Protein AF-A0A150GHM1-F1 (afdb_monomer_lite)

Structure (mmCIF, N/CA/C/O backbone):
data_AF-A0A150GHM1-F1
#
_entry.id   AF-A0A150GHM1-F1
#
loop_
_atom_site.group_PDB
_atom_site.id
_atom_site.type_symbol
_atom_site.label_atom_id
_atom_site.label_alt_id
_atom_site.label_comp_id
_atom_site.label_asym_id
_atom_site.label_entity_id
_atom_site.label_seq_id
_atom_site.pdbx_PDB_ins_code
_atom_site.Cartn_x
_atom_site.Cartn_y
_atom_site.Cartn_z
_atom_site.occupancy
_atom_site.B_iso_or_equiv
_atom_site.auth_seq_id
_atom_site.auth_comp_id
_atom_site.auth_asym_id
_atom_site.auth_atom_id
_atom_site.pdbx_PDB_model_num
ATOM 1 N N . MET A 1 1 ? 24.247 -9.295 0.939 1.00 45.34 1 MET A N 1
ATOM 2 C CA . MET A 1 1 ? 24.475 -9.006 -0.498 1.00 45.34 1 MET A CA 1
ATOM 3 C C . MET A 1 1 ? 24.097 -10.291 -1.215 1.00 45.34 1 MET A C 1
ATOM 5 O O . MET A 1 1 ? 24.973 -11.090 -1.489 1.00 45.34 1 MET A O 1
ATOM 9 N N . ASP A 1 2 ? 22.794 -10.546 -1.398 1.00 48.28 2 ASP A N 1
ATOM 10 C CA . ASP A 1 2 ? 22.274 -11.932 -1.464 1.00 48.28 2 ASP A CA 1
ATOM 11 C C . ASP A 1 2 ? 21.387 -12.224 -2.688 1.00 48.28 2 ASP A C 1
ATOM 13 O O . ASP A 1 2 ? 20.487 -13.050 -2.610 1.00 48.28 2 ASP A O 1
ATOM 17 N N . TYR A 1 3 ? 21.621 -11.556 -3.826 1.00 47.81 3 TYR A N 1
ATOM 18 C CA . TYR A 1 3 ? 20.834 -11.778 -5.059 1.00 47.81 3 TYR A CA 1
ATOM 19 C C . TYR A 1 3 ? 21.655 -12.189 -6.281 1.00 47.81 3 TYR A C 1
ATOM 21 O O . TYR A 1 3 ? 21.102 -12.316 -7.368 1.00 47.81 3 TYR A O 1
ATOM 29 N N . THR A 1 4 ? 22.962 -12.408 -6.124 1.00 52.81 4 THR A N 1
ATOM 30 C CA . THR A 1 4 ? 23.847 -12.702 -7.265 1.00 52.81 4 THR A CA 1
ATOM 31 C C . THR A 1 4 ? 24.270 -14.172 -7.340 1.00 52.81 4 THR A C 1
ATOM 33 O O . THR A 1 4 ? 24.710 -14.606 -8.397 1.00 52.81 4 THR A O 1
ATOM 36 N N . LEU A 1 5 ? 24.136 -14.951 -6.257 1.00 52.28 5 LEU A N 1
ATOM 37 C CA . LEU A 1 5 ? 24.603 -16.348 -6.212 1.00 52.28 5 LEU A CA 1
ATOM 38 C C . LEU A 1 5 ? 23.500 -17.405 -6.061 1.00 52.28 5 LEU A C 1
ATOM 40 O O . LEU A 1 5 ? 23.739 -18.555 -6.412 1.00 52.28 5 LEU A O 1
ATOM 44 N N . ILE A 1 6 ? 22.315 -17.051 -5.554 1.00 55.56 6 ILE A N 1
ATOM 45 C CA . ILE A 1 6 ? 21.226 -18.006 -5.304 1.00 55.56 6 ILE A CA 1
ATOM 46 C C . ILE A 1 6 ? 19.949 -17.466 -5.945 1.00 55.56 6 ILE A C 1
ATOM 48 O O . ILE A 1 6 ? 19.515 -16.351 -5.650 1.00 55.56 6 ILE A O 1
ATOM 52 N N . HIS A 1 7 ? 19.356 -18.258 -6.837 1.00 54.56 7 HIS A N 1
ATOM 53 C CA . HIS A 1 7 ? 18.045 -17.975 -7.404 1.00 54.56 7 HIS A CA 1
ATOM 54 C C . HIS A 1 7 ? 16.973 -18.359 -6.384 1.00 54.56 7 HIS A C 1
ATOM 56 O O . HIS A 1 7 ? 16.735 -19.539 -6.145 1.00 54.56 7 HIS A O 1
ATOM 62 N N . TYR A 1 8 ? 16.330 -17.361 -5.786 1.00 65.19 8 TYR A N 1
ATOM 63 C CA . TYR A 1 8 ? 15.143 -17.567 -4.963 1.00 65.19 8 TYR A CA 1
ATOM 64 C C . TYR A 1 8 ? 13.886 -17.438 -5.820 1.00 65.19 8 TYR A C 1
ATOM 66 O O . TYR A 1 8 ? 13.812 -16.556 -6.682 1.00 65.19 8 TYR A O 1
ATOM 74 N N . ASP A 1 9 ? 12.881 -18.275 -5.557 1.00 78.25 9 ASP A N 1
ATOM 75 C CA . ASP A 1 9 ? 11.530 -18.039 -6.065 1.00 78.25 9 ASP A CA 1
ATOM 76 C C . ASP A 1 9 ? 10.931 -16.835 -5.328 1.00 78.25 9 ASP A C 1
ATOM 78 O O . ASP A 1 9 ? 10.291 -16.943 -4.281 1.00 78.25 9 ASP A O 1
ATOM 82 N N . VAL A 1 10 ? 11.202 -15.655 -5.878 1.00 78.62 10 VAL A N 1
ATOM 83 C CA . VAL A 1 10 ? 10.756 -14.369 -5.350 1.00 78.62 10 VAL A CA 1
ATOM 84 C C . VAL A 1 10 ? 9.242 -14.342 -5.144 1.00 78.62 10 VAL A C 1
ATOM 86 O O . VAL A 1 10 ? 8.791 -13.784 -4.150 1.00 78.62 10 VAL A O 1
ATOM 89 N N . ASN A 1 11 ? 8.458 -14.950 -6.036 1.00 82.62 11 ASN A N 1
ATOM 90 C CA . ASN A 1 11 ? 7.000 -14.913 -5.936 1.00 82.62 11 ASN A CA 1
ATOM 91 C C . ASN A 1 11 ? 6.503 -15.769 -4.774 1.00 82.62 11 ASN A C 1
ATOM 93 O O . ASN A 1 11 ? 5.616 -15.336 -4.039 1.00 82.62 11 ASN A O 1
ATOM 97 N N . ALA A 1 12 ? 7.105 -16.940 -4.554 1.00 84.62 12 ALA A N 1
ATOM 98 C CA . ALA A 1 12 ? 6.806 -17.751 -3.378 1.00 84.62 12 ALA A CA 1
ATOM 99 C C . ALA A 1 12 ? 7.124 -16.995 -2.074 1.00 84.62 12 ALA A C 1
ATOM 101 O O . ALA A 1 12 ? 6.382 -17.088 -1.096 1.00 84.62 12 ALA A O 1
ATOM 102 N N . TRP A 1 13 ? 8.202 -16.210 -2.065 1.00 83.12 13 TRP A N 1
ATOM 103 C CA . TRP A 1 13 ? 8.638 -15.446 -0.894 1.00 83.12 13 TRP A CA 1
ATOM 104 C C . TRP A 1 13 ? 7.748 -14.239 -0.611 1.00 83.12 13 TRP A C 1
ATOM 106 O O . TRP A 1 13 ? 7.399 -13.982 0.540 1.00 83.12 13 TRP A O 1
ATOM 116 N N . GLU A 1 14 ? 7.366 -13.516 -1.659 1.00 88.69 14 GLU A N 1
ATOM 117 C CA . GLU A 1 14 ? 6.391 -12.431 -1.587 1.00 88.69 14 GLU A CA 1
ATOM 118 C C . GLU A 1 14 ? 5.037 -12.983 -1.099 1.00 88.69 14 GLU A C 1
ATOM 120 O O . GLU A 1 14 ? 4.486 -12.504 -0.111 1.00 88.69 14 GLU A O 1
ATOM 125 N N . GLY A 1 15 ? 4.568 -14.102 -1.661 1.00 91.44 15 GLY A N 1
ATOM 126 C CA . GLY A 1 15 ? 3.351 -14.771 -1.197 1.00 91.44 15 GLY A CA 1
ATOM 127 C C . GLY A 1 15 ? 3.396 -15.145 0.289 1.00 91.44 15 GLY A C 1
ATOM 128 O O . GLY A 1 15 ? 2.454 -14.869 1.027 1.00 91.44 15 GLY A O 1
ATOM 129 N N . ARG A 1 16 ? 4.516 -15.695 0.775 1.00 89.31 16 ARG A N 1
ATOM 130 C CA . ARG A 1 16 ? 4.706 -15.995 2.207 1.00 89.31 16 ARG A CA 1
ATOM 131 C C . ARG A 1 16 ? 4.652 -14.740 3.078 1.00 89.31 16 ARG A C 1
ATOM 133 O O . ARG A 1 16 ? 3.981 -14.741 4.108 1.00 89.31 16 ARG A O 1
ATOM 140 N N . ALA A 1 17 ? 5.353 -13.678 2.680 1.00 89.06 17 ALA A N 1
ATOM 141 C CA . ALA A 1 17 ? 5.337 -12.412 3.409 1.00 89.06 17 ALA A CA 1
ATOM 142 C C . ALA A 1 17 ? 3.918 -11.830 3.479 1.00 89.06 17 ALA A C 1
ATOM 144 O O . ALA A 1 17 ? 3.477 -11.398 4.545 1.00 89.06 17 ALA A O 1
ATOM 145 N N . TYR A 1 18 ? 3.190 -11.891 2.365 1.00 93.75 18 TYR A N 1
ATOM 146 C CA . TYR A 1 18 ? 1.801 -11.477 2.274 1.00 93.75 18 TYR A CA 1
ATOM 147 C C . TYR A 1 18 ? 0.897 -12.252 3.251 1.00 93.75 18 TYR A C 1
ATOM 149 O O . TYR A 1 18 ? 0.178 -11.624 4.026 1.00 93.75 18 TYR A O 1
ATOM 157 N N . GLU A 1 19 ? 0.976 -13.586 3.298 1.00 93.25 19 GLU A N 1
ATOM 158 C CA . GLU A 1 19 ? 0.155 -14.402 4.211 1.00 93.25 19 GLU A CA 1
ATOM 159 C C . GLU A 1 19 ? 0.398 -14.065 5.693 1.00 93.25 19 GLU A C 1
ATOM 161 O O . GLU A 1 19 ? -0.545 -13.875 6.466 1.00 93.25 19 GLU A O 1
ATOM 166 N N . TYR A 1 20 ? 1.660 -13.909 6.104 1.00 91.25 20 TYR A N 1
ATOM 167 C CA . TYR A 1 20 ? 1.977 -13.493 7.475 1.00 91.25 20 TYR A CA 1
ATOM 168 C C . TYR A 1 20 ? 1.492 -12.074 7.796 1.00 91.25 20 TYR A C 1
ATOM 170 O O . TYR A 1 20 ? 1.048 -11.800 8.920 1.00 91.25 20 TYR A O 1
ATOM 178 N N . GLY A 1 21 ? 1.560 -11.166 6.819 1.00 92.94 21 GLY A N 1
ATOM 179 C CA . GLY A 1 21 ? 1.013 -9.821 6.953 1.00 92.94 21 GLY A CA 1
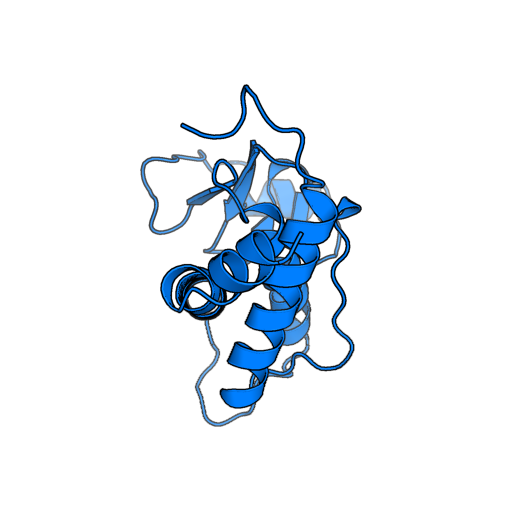ATOM 180 C C . GLY A 1 21 ? -0.508 -9.843 7.127 1.00 92.94 21 GLY A C 1
ATOM 181 O O . GLY A 1 21 ? -1.009 -9.185 8.040 1.00 92.94 21 GLY A O 1
ATOM 182 N N . LEU A 1 22 ? -1.235 -10.657 6.347 1.00 94.69 22 LEU A N 1
ATOM 183 C CA . LEU A 1 22 ? -2.681 -10.840 6.517 1.00 94.69 22 LEU A CA 1
ATOM 184 C C . LEU A 1 22 ? -3.023 -11.357 7.912 1.00 94.69 22 LEU A C 1
ATOM 186 O O . LEU A 1 22 ? -3.927 -10.823 8.547 1.00 94.69 22 LEU A O 1
ATOM 190 N N . GLU A 1 23 ? -2.294 -12.352 8.414 1.00 93.81 23 GLU A N 1
ATOM 191 C CA . GLU A 1 23 ? -2.535 -12.892 9.754 1.00 93.81 23 GLU A CA 1
ATOM 192 C C . GLU A 1 23 ? -2.306 -11.838 10.848 1.00 93.81 23 GLU A C 1
ATOM 194 O O . GLU A 1 23 ? -3.120 -11.673 11.757 1.00 93.81 23 GLU A O 1
ATOM 199 N N . THR A 1 24 ? -1.247 -11.039 10.711 1.00 92.50 24 THR A N 1
ATOM 200 C CA . THR A 1 24 ? -0.954 -9.937 11.639 1.00 92.50 24 THR A CA 1
ATOM 201 C C . THR A 1 24 ? -2.050 -8.866 11.630 1.00 92.50 24 THR A C 1
ATOM 203 O O . THR A 1 24 ? -2.382 -8.312 12.680 1.00 92.50 24 THR A O 1
ATOM 206 N N . LEU A 1 25 ? -2.608 -8.554 10.459 1.00 93.50 25 LEU A N 1
ATOM 207 C CA . LEU A 1 25 ? -3.693 -7.583 10.307 1.00 93.50 25 LEU A CA 1
ATOM 208 C C . LEU A 1 25 ? -5.040 -8.147 10.788 1.00 93.50 25 LEU A C 1
ATOM 210 O O . LEU A 1 25 ? -5.802 -7.424 11.432 1.00 93.50 25 LEU A O 1
ATOM 214 N N . ARG A 1 26 ? -5.307 -9.441 10.573 1.00 93.94 26 ARG A N 1
ATOM 215 C CA . ARG A 1 26 ? -6.490 -10.143 11.100 1.00 93.94 26 ARG A CA 1
ATOM 216 C C . ARG A 1 26 ? -6.563 -10.038 12.618 1.00 93.94 26 ARG A C 1
ATOM 218 O O . ARG A 1 26 ? -7.601 -9.675 13.162 1.00 93.94 26 ARG A O 1
ATOM 225 N N . GLN A 1 27 ? -5.442 -10.271 13.300 1.00 91.75 27 GLN A N 1
ATOM 226 C CA . GLN A 1 27 ? -5.338 -10.138 14.759 1.00 91.75 27 GLN A CA 1
ATOM 227 C C . GLN A 1 27 ? -5.575 -8.701 15.256 1.00 91.75 27 GLN A C 1
ATOM 229 O O . GLN A 1 27 ? -5.900 -8.499 16.423 1.00 91.75 27 GLN A O 1
ATOM 234 N N . GLN A 1 28 ? -5.436 -7.701 14.380 1.00 90.62 28 GLN A N 1
ATOM 235 C CA . GLN A 1 28 ? -5.734 -6.292 14.659 1.00 90.62 28 GLN A CA 1
ATOM 236 C C . GLN A 1 28 ? -7.173 -5.895 14.280 1.00 90.62 28 GLN A C 1
ATOM 238 O O . GLN A 1 28 ? -7.523 -4.723 14.398 1.00 90.62 28 GLN A O 1
ATOM 243 N N . GLY A 1 29 ? -8.005 -6.838 13.824 1.00 90.81 29 GLY A N 1
ATOM 244 C CA . GLY A 1 29 ? -9.394 -6.584 13.430 1.00 90.81 29 GLY A CA 1
ATOM 245 C C . GLY A 1 29 ? -9.560 -5.960 12.040 1.00 90.81 29 GLY A C 1
ATOM 246 O O . GLY A 1 29 ? -10.623 -5.424 11.735 1.00 90.81 29 GLY A O 1
ATOM 247 N N . VAL A 1 30 ? -8.529 -6.004 11.193 1.00 93.00 30 VAL A N 1
ATOM 248 C CA . VAL A 1 30 ? -8.601 -5.501 9.811 1.00 93.00 30 VAL A CA 1
ATOM 249 C C . VAL A 1 30 ? -9.396 -6.486 8.942 1.00 93.00 30 VAL A C 1
ATOM 251 O O . VAL A 1 30 ? -9.175 -7.694 9.055 1.00 93.00 30 VAL A O 1
ATOM 254 N N . PRO A 1 31 ? -10.285 -6.016 8.043 1.00 94.31 31 PRO A N 1
ATOM 255 C CA . PRO A 1 31 ? -11.139 -6.871 7.214 1.00 94.31 31 PRO A CA 1
ATOM 256 C C . PRO A 1 31 ? -10.363 -7.531 6.058 1.00 94.31 31 PRO A C 1
ATOM 258 O O . PRO A 1 31 ? -10.546 -7.191 4.887 1.00 94.31 31 PRO A O 1
ATOM 261 N N . VAL A 1 32 ? -9.499 -8.493 6.382 1.00 95.94 32 VAL A N 1
ATOM 262 C CA . VAL A 1 32 ? -8.613 -9.188 5.430 1.00 95.94 32 VAL A CA 1
ATOM 263 C C . VAL A 1 32 ? -9.201 -10.463 4.822 1.00 95.94 32 VAL A C 1
ATOM 265 O O . VAL A 1 32 ? -8.592 -11.073 3.946 1.00 95.94 32 VAL A O 1
ATOM 268 N N . ASP A 1 33 ? -10.371 -10.908 5.274 1.00 95.31 33 ASP A N 1
ATOM 269 C CA . ASP A 1 33 ? -10.900 -12.204 4.854 1.00 95.31 33 ASP A CA 1
ATOM 270 C C . ASP A 1 33 ? -11.214 -12.244 3.354 1.00 95.31 33 ASP A C 1
ATOM 272 O O . ASP A 1 33 ? -11.749 -11.292 2.775 1.00 95.31 33 ASP A O 1
ATOM 276 N N . GLY A 1 34 ? -10.844 -13.355 2.715 1.00 95.38 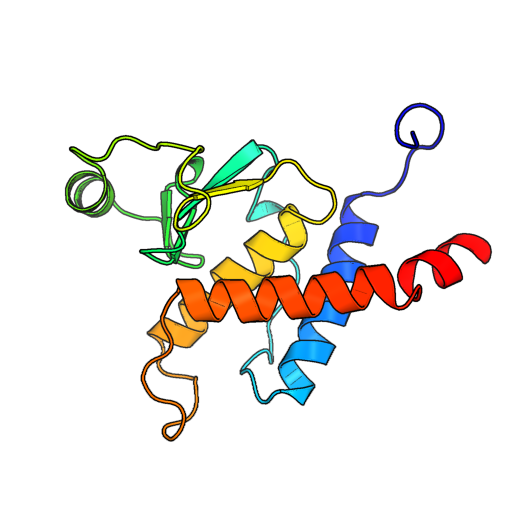34 GLY A N 1
ATOM 277 C CA . GLY A 1 34 ? -10.984 -13.569 1.274 1.00 95.38 34 GLY A CA 1
ATOM 278 C C . GLY A 1 34 ? -9.924 -12.884 0.405 1.00 95.38 34 GLY A C 1
ATOM 279 O O . GLY A 1 34 ? -9.936 -13.102 -0.805 1.00 95.38 34 GLY A O 1
ATOM 280 N N . LEU A 1 35 ? -9.013 -12.092 0.982 1.00 97.38 35 LEU A N 1
ATOM 281 C CA . LEU A 1 35 ? -7.877 -11.545 0.242 1.00 97.38 35 LEU A CA 1
ATOM 282 C C . LEU A 1 35 ? -6.862 -12.648 -0.089 1.00 97.38 35 LEU A C 1
ATOM 284 O O . LEU A 1 35 ? -6.697 -13.603 0.669 1.00 97.38 35 LEU A O 1
ATOM 288 N N . ARG A 1 36 ? -6.223 -12.534 -1.256 1.00 96.50 36 ARG A N 1
ATOM 289 C CA . ARG A 1 36 ? -5.216 -13.478 -1.756 1.00 96.50 36 ARG A CA 1
ATOM 290 C C . ARG A 1 36 ? -4.100 -12.717 -2.449 1.00 96.50 36 ARG A C 1
ATOM 292 O O . ARG A 1 36 ? -4.360 -11.701 -3.097 1.00 96.50 36 ARG A O 1
ATOM 299 N N . PHE A 1 37 ? -2.882 -13.235 -2.348 1.00 95.19 37 PHE A N 1
ATOM 300 C CA . PHE A 1 37 ? -1.752 -12.677 -3.074 1.00 95.19 37 PHE A CA 1
ATOM 301 C C . PHE A 1 37 ? -1.925 -12.888 -4.584 1.00 95.19 37 PHE A C 1
ATOM 303 O O . PHE A 1 37 ? -2.093 -14.020 -5.037 1.00 95.19 37 PHE A O 1
ATOM 310 N N . ASP A 1 38 ? -1.861 -11.797 -5.344 1.00 94.00 38 ASP A N 1
ATOM 311 C CA . ASP A 1 38 ? -1.802 -11.804 -6.805 1.00 94.00 38 ASP A CA 1
ATOM 312 C C . ASP A 1 38 ? -0.579 -10.977 -7.249 1.00 94.00 38 ASP A C 1
ATOM 314 O O . ASP A 1 38 ? -0.621 -9.741 -7.195 1.00 94.00 38 ASP A O 1
ATOM 318 N N . PRO A 1 39 ? 0.532 -11.629 -7.644 1.00 89.19 39 PRO A N 1
ATOM 319 C CA . PRO A 1 39 ? 1.755 -10.935 -8.037 1.00 89.19 39 PRO A CA 1
ATOM 320 C C . PRO A 1 39 ? 1.597 -10.141 -9.341 1.00 89.19 39 PRO A C 1
ATOM 322 O O . PRO A 1 39 ? 2.387 -9.231 -9.585 1.00 89.19 39 PRO A O 1
ATOM 325 N N . ASP A 1 40 ? 0.579 -10.421 -10.160 1.00 90.25 40 ASP A N 1
ATOM 326 C CA . ASP A 1 40 ? 0.373 -9.731 -11.436 1.00 90.25 40 ASP A CA 1
ATOM 327 C C . ASP A 1 40 ? -0.292 -8.357 -11.256 1.00 90.25 40 ASP A C 1
ATOM 329 O O . ASP A 1 40 ? -0.336 -7.550 -12.194 1.00 90.25 40 ASP A O 1
ATOM 333 N N . LEU A 1 41 ? -0.770 -8.038 -10.045 1.00 87.88 41 LEU A N 1
ATOM 334 C CA . LEU A 1 41 ? -1.299 -6.719 -9.685 1.00 87.88 41 LEU A CA 1
ATOM 335 C C . LEU A 1 41 ? -0.208 -5.642 -9.587 1.00 87.88 41 LEU A C 1
ATOM 337 O O . LEU A 1 41 ? -0.490 -4.464 -9.833 1.00 87.88 41 LEU A O 1
ATOM 341 N N . VAL A 1 42 ? 1.036 -6.008 -9.274 1.00 87.06 42 VAL A N 1
ATOM 342 C CA . VAL A 1 42 ? 2.111 -5.045 -9.007 1.00 87.06 42 VAL A CA 1
ATOM 343 C C . VAL A 1 42 ? 3.429 -5.544 -9.587 1.00 87.06 42 VAL A C 1
ATOM 345 O O . VAL A 1 42 ? 3.891 -6.631 -9.276 1.00 87.06 42 VAL A O 1
ATOM 348 N N . ILE A 1 43 ? 4.109 -4.689 -10.353 1.00 82.56 43 ILE A N 1
ATOM 349 C CA . ILE A 1 43 ? 5.507 -4.913 -10.744 1.00 82.56 43 ILE A CA 1
ATOM 350 C C . ILE A 1 43 ? 6.445 -4.064 -9.875 1.00 82.56 43 ILE A C 1
ATOM 352 O O . ILE A 1 43 ? 6.063 -3.011 -9.363 1.00 82.56 43 ILE A O 1
ATOM 356 N N . ARG A 1 44 ? 7.698 -4.491 -9.698 1.00 80.81 44 ARG A N 1
ATOM 357 C CA . ARG A 1 44 ? 8.711 -3.671 -9.005 1.00 80.81 44 ARG A CA 1
ATOM 358 C C . ARG A 1 44 ? 9.001 -2.381 -9.780 1.00 80.81 44 ARG A C 1
ATOM 360 O O . ARG A 1 44 ? 8.891 -2.335 -11.004 1.00 80.81 44 ARG A O 1
ATOM 367 N N . GLY A 1 45 ? 9.406 -1.328 -9.071 1.00 83.75 45 GLY A N 1
ATOM 368 C CA . GLY A 1 45 ? 9.730 -0.023 -9.662 1.00 83.75 45 GLY A CA 1
ATOM 369 C C . GLY A 1 45 ? 8.512 0.854 -9.994 1.00 83.75 45 GLY A C 1
ATOM 370 O O . GLY A 1 45 ? 8.640 1.852 -10.723 1.00 83.75 45 GLY A O 1
ATOM 371 N N . LEU A 1 46 ? 7.332 0.493 -9.479 1.00 87.94 46 LEU A N 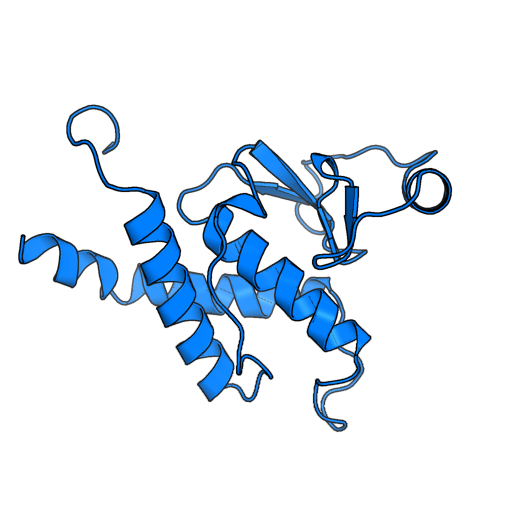1
ATOM 372 C CA . LEU A 1 46 ? 6.156 1.362 -9.463 1.00 87.94 46 LEU A CA 1
ATOM 373 C C . LEU A 1 46 ? 6.221 2.355 -8.294 1.00 87.94 46 LEU A C 1
ATOM 375 O O . LEU A 1 46 ? 7.079 2.270 -7.413 1.00 87.94 46 LEU A O 1
ATOM 379 N N . ILE A 1 47 ? 5.310 3.325 -8.331 1.00 93.62 47 ILE A N 1
ATOM 380 C CA . ILE A 1 47 ? 5.178 4.380 -7.329 1.00 93.62 47 ILE A CA 1
ATOM 381 C C . ILE A 1 47 ? 3.767 4.296 -6.761 1.00 93.62 47 ILE A C 1
ATOM 383 O O . ILE A 1 47 ? 2.804 4.297 -7.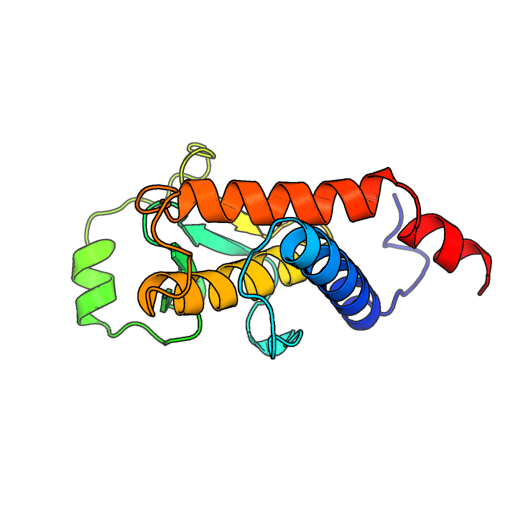534 1.00 93.62 47 ILE A O 1
ATOM 387 N N . MET A 1 48 ? 3.667 4.230 -5.436 1.00 95.19 48 MET A N 1
ATOM 388 C CA . MET A 1 48 ? 2.402 4.351 -4.717 1.00 95.19 48 MET A CA 1
ATOM 389 C C . MET A 1 48 ? 2.233 5.761 -4.159 1.00 95.19 48 MET A C 1
ATOM 391 O O . MET A 1 48 ? 3.200 6.393 -3.725 1.00 95.19 48 MET A O 1
ATOM 395 N N . ASP A 1 49 ? 0.990 6.220 -4.157 1.00 96.31 49 ASP A N 1
ATOM 396 C CA . ASP A 1 49 ? 0.534 7.475 -3.576 1.00 96.31 49 ASP A CA 1
ATOM 397 C C . ASP A 1 49 ? -0.337 7.185 -2.356 1.00 96.31 49 ASP A C 1
ATOM 399 O O . ASP A 1 49 ? -1.469 6.714 -2.478 1.00 96.31 49 ASP A O 1
ATOM 403 N N . LYS A 1 50 ? 0.195 7.486 -1.173 1.00 96.75 50 LYS A N 1
ATOM 404 C CA . LYS A 1 50 ? -0.494 7.277 0.103 1.00 96.75 50 LYS A CA 1
ATOM 405 C C . LYS A 1 50 ? -1.528 8.349 0.414 1.00 96.75 50 LYS A C 1
ATOM 407 O O . LYS A 1 50 ? -2.291 8.173 1.358 1.00 96.75 50 LYS A O 1
ATOM 412 N N . GLU A 1 51 ? -1.534 9.459 -0.322 1.00 95.88 51 GLU A N 1
ATOM 413 C CA . GLU A 1 51 ? -2.542 10.506 -0.144 1.00 95.88 51 GLU A CA 1
ATOM 414 C C . GLU A 1 51 ? -3.881 10.072 -0.743 1.00 95.88 51 GLU A C 1
ATOM 416 O O . GLU A 1 51 ? -4.920 10.297 -0.129 1.00 95.88 51 GLU A O 1
ATOM 421 N N . TYR A 1 52 ? -3.846 9.387 -1.892 1.00 96.06 52 TYR A N 1
ATOM 422 C CA . TYR A 1 52 ? -5.044 8.977 -2.634 1.00 96.06 52 TYR A CA 1
ATOM 423 C C . TYR A 1 52 ? -5.245 7.461 -2.752 1.00 96.06 52 TYR A C 1
ATOM 425 O O . TYR A 1 52 ? -6.203 7.038 -3.387 1.00 96.06 52 TYR A O 1
ATOM 433 N N . GLY A 1 53 ? -4.371 6.633 -2.170 1.00 96.75 53 GLY A N 1
ATOM 434 C CA . GLY A 1 53 ? -4.517 5.173 -2.227 1.00 96.75 53 GLY A CA 1
ATOM 435 C C . GLY A 1 53 ? -4.289 4.599 -3.628 1.00 96.75 53 GLY A C 1
ATOM 436 O O . GLY A 1 53 ? -4.972 3.660 -4.032 1.00 96.75 53 GLY A O 1
ATOM 437 N N . ASN A 1 54 ? -3.354 5.184 -4.387 1.00 97.38 54 ASN A N 1
ATOM 438 C CA . ASN A 1 54 ? -3.181 4.896 -5.812 1.00 97.38 54 ASN A CA 1
ATOM 439 C C . ASN A 1 54 ? -1.832 4.264 -6.154 1.00 97.38 54 ASN A C 1
ATOM 441 O O . ASN A 1 54 ? -0.801 4.575 -5.558 1.00 97.38 54 ASN A O 1
ATOM 445 N N . LEU A 1 55 ? -1.824 3.459 -7.215 1.00 95.50 55 LEU A N 1
ATOM 446 C CA . LEU A 1 55 ? -0.634 2.933 -7.875 1.00 95.50 55 LEU A CA 1
ATOM 447 C C . LEU A 1 55 ? -0.450 3.639 -9.226 1.00 95.50 55 LEU A C 1
ATOM 449 O O . LEU A 1 55 ? -1.125 3.332 -10.209 1.00 95.50 55 LEU A O 1
ATOM 453 N N . ILE A 1 56 ? 0.482 4.591 -9.291 1.00 91.19 56 ILE A N 1
ATOM 454 C CA . ILE A 1 56 ? 0.538 5.613 -10.353 1.00 91.19 56 ILE A CA 1
ATOM 455 C C . ILE A 1 56 ? 0.814 5.030 -11.736 1.00 91.19 56 ILE A C 1
ATOM 457 O O .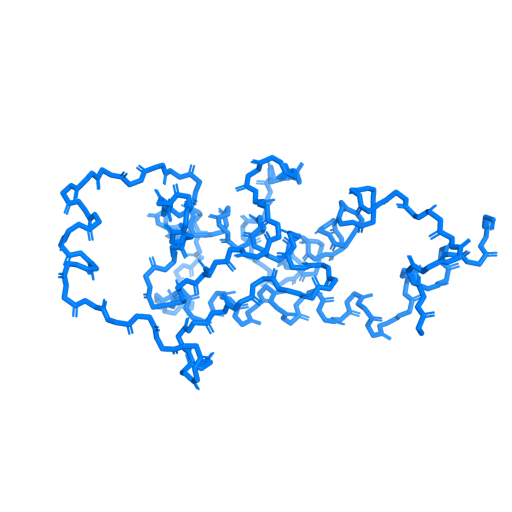 ILE A 1 56 ? 0.085 5.286 -12.688 1.00 91.19 56 ILE A O 1
ATOM 461 N N . LYS A 1 57 ? 1.873 4.228 -11.870 1.00 83.50 57 LYS A N 1
ATOM 462 C CA . LYS A 1 57 ? 2.310 3.713 -13.178 1.00 83.50 57 LYS A CA 1
ATOM 463 C C . LYS A 1 57 ? 1.367 2.658 -13.772 1.00 83.50 57 LYS A C 1
ATOM 465 O O . LYS A 1 57 ? 1.418 2.445 -14.977 1.00 83.50 57 LYS A O 1
ATOM 470 N N . ARG A 1 58 ? 0.520 2.013 -12.958 1.00 88.88 58 ARG A N 1
ATOM 471 C CA . ARG A 1 58 ? -0.589 1.180 -13.459 1.00 88.88 58 ARG A CA 1
ATOM 472 C C . ARG A 1 58 ? -1.910 1.940 -13.529 1.00 88.88 58 ARG A C 1
ATOM 474 O O . ARG A 1 58 ? -2.875 1.380 -14.023 1.00 88.88 58 ARG A O 1
ATOM 481 N N . ALA A 1 59 ? -1.936 3.191 -13.067 1.00 93.88 59 ALA A N 1
ATOM 482 C CA . ALA A 1 59 ? -3.129 4.007 -12.925 1.00 93.88 59 ALA A CA 1
ATOM 483 C C . ALA A 1 59 ? -4.260 3.238 -12.234 1.00 93.88 59 ALA A C 1
ATOM 485 O O . ALA A 1 59 ? -5.316 3.028 -12.817 1.00 93.88 59 ALA A O 1
ATOM 486 N N . MET A 1 60 ? -4.015 2.780 -11.007 1.00 96.62 60 MET A N 1
ATOM 487 C CA . MET A 1 60 ? -5.010 2.046 -10.223 1.00 96.62 60 MET A CA 1
ATOM 488 C C . MET A 1 60 ? -5.325 2.769 -8.920 1.00 96.62 60 MET A C 1
ATOM 490 O O . MET A 1 60 ? -4.418 3.314 -8.294 1.00 96.62 60 MET A O 1
ATOM 494 N N . HIS A 1 61 ? -6.591 2.720 -8.522 1.00 97.81 61 HIS A N 1
ATOM 495 C CA . HIS A 1 61 ? -7.076 3.042 -7.186 1.00 97.81 61 HIS A CA 1
ATOM 496 C C . HIS A 1 61 ? -7.623 1.765 -6.573 1.00 97.81 61 HIS A C 1
ATOM 498 O O . HIS A 1 61 ? -8.484 1.119 -7.175 1.00 97.81 61 HIS A O 1
ATOM 504 N N . GLY A 1 62 ? -7.059 1.356 -5.441 1.00 96.19 62 GLY A N 1
ATOM 505 C CA . GLY A 1 62 ? -7.208 -0.025 -4.999 1.00 96.19 62 GLY A CA 1
ATOM 506 C C . GLY A 1 62 ? -6.848 -1.012 -6.121 1.00 96.19 62 GLY A C 1
ATOM 507 O O . GLY A 1 62 ? -5.806 -0.882 -6.772 1.00 96.19 62 GLY A O 1
ATOM 508 N N . THR A 1 63 ? -7.713 -1.978 -6.410 1.00 96.62 63 THR A N 1
ATOM 509 C CA . THR A 1 63 ? -7.517 -2.908 -7.540 1.00 96.62 63 THR A CA 1
ATOM 510 C C . THR A 1 63 ? -8.203 -2.466 -8.837 1.00 96.62 63 THR A C 1
ATOM 512 O O . THR A 1 63 ? -8.104 -3.144 -9.862 1.00 96.62 63 THR A O 1
ATOM 515 N N . ARG A 1 64 ? -8.863 -1.303 -8.841 1.00 96.62 64 ARG A N 1
ATOM 516 C CA . ARG A 1 64 ? -9.587 -0.767 -9.997 1.00 96.62 64 ARG A CA 1
ATOM 517 C C . ARG A 1 64 ? -8.701 0.147 -10.841 1.00 96.62 64 ARG A C 1
ATOM 519 O O . ARG A 1 64 ? -8.017 1.024 -10.325 1.00 96.62 64 ARG A O 1
ATOM 526 N N . MET A 1 65 ? -8.789 0.016 -12.163 1.00 96.88 65 MET A N 1
ATOM 527 C CA . MET A 1 65 ? -8.169 0.966 -13.093 1.00 96.88 65 MET A CA 1
ATOM 528 C C . MET A 1 65 ? -8.850 2.342 -13.020 1.00 96.88 65 MET A C 1
ATOM 530 O O . MET A 1 65 ? -10.078 2.454 -13.070 1.00 96.88 65 MET A O 1
ATOM 534 N N . LEU A 1 66 ? -8.039 3.391 -12.952 1.00 96.88 66 LEU A N 1
ATOM 535 C CA . LEU A 1 66 ? -8.454 4.779 -13.086 1.00 96.88 66 LEU A CA 1
ATOM 536 C C . LEU A 1 66 ? -8.690 5.117 -14.559 1.00 96.88 66 LEU A C 1
ATOM 538 O O . LEU A 1 66 ? -7.925 4.737 -15.449 1.00 96.88 66 LEU A O 1
ATOM 542 N N . SER A 1 67 ? -9.738 5.886 -14.813 1.00 96.88 67 SER A N 1
ATOM 543 C CA . SER A 1 67 ? -9.980 6.518 -16.101 1.00 96.88 67 SER A CA 1
ATOM 544 C C . SER A 1 67 ? -8.997 7.664 -16.351 1.00 96.88 67 SER A C 1
ATOM 546 O O . SER A 1 67 ? -8.445 8.272 -15.433 1.00 96.88 67 SER A O 1
ATOM 548 N N . TRP A 1 68 ? -8.831 8.031 -17.621 1.00 93.69 68 TRP A N 1
ATOM 549 C CA . TRP A 1 68 ? -8.039 9.202 -18.007 1.00 93.69 68 TRP A CA 1
ATOM 550 C C . TRP A 1 68 ? -8.493 10.497 -17.333 1.00 93.69 68 TRP A C 1
ATOM 552 O O . TRP A 1 68 ? -7.662 11.359 -17.045 1.00 93.69 68 TRP A O 1
ATOM 562 N N . GLN A 1 69 ? -9.797 10.640 -17.091 1.00 96.12 69 GLN A N 1
ATOM 563 C CA . GLN A 1 69 ? -10.345 11.809 -16.421 1.00 96.12 69 GLN A CA 1
ATOM 564 C C . GLN A 1 69 ? -9.917 11.848 -14.951 1.00 96.12 69 GLN A C 1
ATOM 566 O O . GLN A 1 69 ? -9.351 12.856 -14.536 1.00 96.12 69 GLN A O 1
ATOM 571 N N . GLU A 1 70 ? -10.074 10.744 -14.211 1.00 95.81 70 GLU A N 1
ATOM 572 C CA . GLU A 1 70 ? -9.624 10.643 -12.812 1.00 95.81 70 GLU A CA 1
ATOM 573 C C . GLU A 1 70 ? -8.117 10.922 -12.693 1.00 95.81 70 GLU A C 1
ATOM 575 O O . GLU A 1 70 ? -7.688 11.697 -11.841 1.00 95.81 70 GLU A O 1
ATOM 580 N N . ILE A 1 71 ? -7.299 10.361 -13.595 1.00 94.44 71 ILE A N 1
ATOM 581 C CA . ILE A 1 71 ? -5.849 10.616 -13.616 1.00 94.44 71 ILE A CA 1
ATOM 582 C C . ILE A 1 71 ? -5.565 12.104 -13.832 1.00 94.44 71 ILE A C 1
ATOM 584 O O . ILE A 1 71 ? -4.703 12.673 -13.165 1.00 94.44 71 ILE A O 1
ATOM 588 N N . ARG A 1 72 ? -6.259 12.755 -14.772 1.00 93.75 72 ARG A N 1
ATOM 589 C CA . ARG A 1 72 ? -6.048 14.176 -15.071 1.00 93.75 72 ARG A CA 1
ATOM 590 C C . ARG A 1 72 ? -6.491 15.071 -13.915 1.00 93.75 72 ARG A C 1
ATOM 592 O O . ARG A 1 72 ? -5.828 16.073 -13.659 1.00 93.75 72 ARG A O 1
ATOM 599 N N . GLU A 1 73 ? -7.582 14.727 -13.245 1.00 94.19 73 GLU A N 1
ATOM 600 C CA . GLU A 1 73 ? -8.094 15.460 -12.087 1.00 94.19 73 GLU A CA 1
ATOM 601 C C . GLU A 1 73 ? -7.141 15.353 -10.892 1.00 94.19 73 GLU A C 1
ATOM 603 O O . GLU A 1 73 ? -6.804 16.373 -10.295 1.00 94.19 73 GLU A O 1
ATOM 608 N N . LEU A 1 74 ? -6.639 14.149 -10.603 1.00 92.88 74 LEU A N 1
ATOM 609 C CA . LEU A 1 74 ? -5.737 13.895 -9.477 1.00 92.88 74 LEU A CA 1
ATOM 610 C C . LEU A 1 74 ? -4.299 14.360 -9.741 1.00 92.88 74 LEU A C 1
ATOM 612 O O . LEU A 1 74 ? -3.651 14.921 -8.861 1.00 92.88 74 LEU A O 1
ATOM 616 N N . TYR A 1 75 ? -3.785 14.119 -10.949 1.00 93.56 75 TYR A N 1
ATOM 617 C CA . TYR A 1 75 ? -2.353 14.217 -11.249 1.00 93.56 75 TYR A CA 1
ATOM 618 C C . TYR A 1 75 ? -2.001 15.198 -12.366 1.00 93.56 75 TYR A C 1
ATOM 620 O O . TYR A 1 75 ? -0.823 15.407 -12.638 1.00 93.56 75 TYR A O 1
ATOM 628 N N . GLY A 1 76 ? -2.975 15.849 -13.013 1.00 90.06 76 GLY A N 1
ATOM 629 C CA . GLY A 1 76 ? -2.726 16.687 -14.195 1.00 90.06 76 GLY A CA 1
ATOM 630 C C . GLY A 1 76 ? -1.789 17.880 -13.967 1.00 90.06 76 GLY A C 1
ATOM 631 O O . GLY A 1 76 ? -1.258 18.429 -14.931 1.00 90.06 76 GLY A O 1
ATOM 632 N N . ARG A 1 77 ? -1.584 18.288 -12.710 1.00 89.62 77 ARG A N 1
ATOM 633 C CA . ARG A 1 77 ? -0.619 19.326 -12.300 1.00 89.62 77 ARG A CA 1
ATOM 634 C C . ARG A 1 77 ? 0.348 18.849 -11.216 1.00 89.62 77 ARG A C 1
ATOM 636 O O . ARG A 1 77 ? 1.165 19.638 -10.751 1.00 89.62 77 ARG A O 1
ATOM 643 N N . GLU A 1 78 ? 0.225 17.597 -10.793 1.00 87.56 78 GLU A N 1
ATOM 644 C CA . GLU A 1 78 ? 1.003 17.048 -9.691 1.00 87.56 78 GLU A CA 1
ATOM 645 C C . GLU A 1 78 ? 2.391 16.650 -10.189 1.00 87.56 78 GLU A C 1
ATOM 647 O O . GLU A 1 78 ? 2.541 16.042 -11.252 1.00 87.56 78 GLU A O 1
ATOM 652 N N . VAL A 1 79 ? 3.417 16.969 -9.402 1.00 83.75 79 VAL A N 1
ATOM 653 C CA . VAL A 1 79 ? 4.787 16.550 -9.694 1.00 83.75 79 VAL A CA 1
ATOM 654 C C . VAL A 1 79 ? 5.184 15.522 -8.654 1.00 83.75 79 VAL A C 1
ATOM 656 O O . VAL A 1 79 ? 5.376 15.841 -7.482 1.00 83.75 79 VAL A O 1
ATOM 659 N N . VAL A 1 80 ? 5.354 14.275 -9.098 1.00 86.25 80 VAL A N 1
ATOM 660 C CA . VAL A 1 80 ? 5.813 13.192 -8.227 1.00 86.25 80 VAL A CA 1
ATOM 661 C C . VAL A 1 80 ? 7.217 13.515 -7.716 1.00 86.25 80 VAL A C 1
ATOM 663 O O . VAL A 1 80 ? 8.207 13.415 -8.442 1.00 86.25 80 VAL A O 1
ATOM 666 N N . ASN A 1 81 ? 7.302 13.894 -6.443 1.00 89.81 81 ASN A N 1
ATOM 667 C CA . ASN A 1 81 ? 8.554 14.170 -5.756 1.00 89.81 81 ASN A CA 1
ATOM 668 C C . ASN A 1 81 ? 8.851 13.049 -4.761 1.00 89.81 81 ASN A C 1
ATOM 670 O O . ASN A 1 81 ? 8.391 13.086 -3.622 1.00 89.81 81 ASN A O 1
ATOM 674 N N . LEU A 1 82 ? 9.680 12.089 -5.170 1.00 88.62 82 LEU A N 1
ATOM 675 C CA . LEU A 1 82 ? 10.055 10.942 -4.335 1.00 88.62 82 LEU A CA 1
ATOM 676 C C . LEU A 1 82 ? 10.804 11.319 -3.045 1.00 88.62 82 LEU A C 1
ATOM 678 O O . LEU A 1 82 ? 10.931 10.475 -2.169 1.00 88.62 82 LEU A O 1
ATOM 682 N N . ARG A 1 83 ? 11.266 12.570 -2.886 1.00 92.06 83 ARG A N 1
ATOM 683 C CA . ARG A 1 83 ? 11.806 13.058 -1.602 1.00 92.06 83 ARG A CA 1
ATOM 684 C C . ARG A 1 83 ? 10.716 13.269 -0.550 1.00 92.06 83 ARG A C 1
ATOM 686 O O . ARG A 1 83 ? 11.019 13.314 0.636 1.00 92.06 83 ARG A O 1
ATOM 693 N N . ASN A 1 84 ? 9.460 13.429 -0.967 1.00 93.75 84 ASN A N 1
ATOM 694 C CA . ASN A 1 84 ? 8.320 13.448 -0.060 1.00 93.75 84 ASN A CA 1
ATOM 695 C C . ASN A 1 84 ? 7.864 12.008 0.219 1.00 93.75 84 ASN A C 1
ATOM 697 O O . ASN A 1 84 ? 6.824 11.556 -0.264 1.00 93.75 84 ASN A O 1
ATOM 701 N N . GLU A 1 85 ? 8.646 11.310 1.039 1.00 91.50 85 GLU A N 1
ATOM 702 C CA . GLU A 1 85 ? 8.356 9.951 1.513 1.00 91.50 85 GLU A CA 1
ATOM 703 C C . GLU A 1 85 ? 7.086 9.889 2.379 1.00 91.50 85 GLU A C 1
ATOM 705 O O . GLU A 1 85 ? 6.532 8.815 2.614 1.00 91.50 85 GLU A O 1
ATOM 710 N N . GLY A 1 86 ? 6.577 11.038 2.844 1.00 92.75 86 GLY A N 1
ATOM 711 C CA . GLY A 1 86 ? 5.300 11.136 3.550 1.00 92.75 86 GLY A CA 1
ATOM 712 C C . GLY A 1 86 ? 4.119 10.726 2.672 1.00 92.75 86 GLY A C 1
ATOM 713 O O . GLY A 1 86 ? 3.216 10.046 3.158 1.00 92.75 86 GLY A O 1
ATOM 714 N N . ARG A 1 87 ? 4.176 11.050 1.375 1.00 94.75 87 ARG A N 1
ATOM 715 C CA . ARG A 1 87 ? 3.145 10.729 0.379 1.00 94.75 87 ARG A CA 1
ATOM 716 C C . ARG A 1 87 ? 3.555 9.594 -0.549 1.00 94.75 87 ARG A C 1
ATOM 718 O O . ARG A 1 87 ? 2.795 8.649 -0.735 1.00 94.75 87 ARG A O 1
ATOM 725 N N . TRP A 1 88 ? 4.750 9.679 -1.118 1.00 95.19 88 TRP A N 1
ATOM 726 C CA . TRP A 1 88 ? 5.175 8.795 -2.195 1.00 95.19 88 TRP A CA 1
ATOM 727 C C . TRP A 1 88 ? 5.987 7.623 -1.663 1.00 95.19 88 TRP A C 1
ATOM 729 O O . TRP A 1 88 ? 6.851 7.794 -0.807 1.00 95.19 88 TRP A O 1
ATOM 739 N N . VAL A 1 89 ? 5.738 6.436 -2.209 1.00 93.75 89 VAL A N 1
ATOM 740 C CA . VAL A 1 89 ? 6.528 5.232 -1.929 1.00 93.75 89 VAL A CA 1
ATOM 741 C C . VAL A 1 89 ? 7.043 4.671 -3.241 1.00 93.75 89 VAL A C 1
ATOM 743 O O . VAL A 1 89 ? 6.267 4.427 -4.166 1.00 93.75 89 VAL A O 1
ATOM 746 N N . PHE A 1 90 ? 8.354 4.455 -3.324 1.00 92.56 90 PHE A N 1
ATOM 747 C CA . PHE A 1 90 ? 8.977 3.790 -4.460 1.00 92.56 90 PHE A CA 1
ATOM 748 C C . PHE A 1 90 ? 9.178 2.304 -4.152 1.00 92.56 90 PHE A C 1
ATOM 750 O O . PHE A 1 90 ? 9.873 1.953 -3.204 1.00 92.56 90 PHE A O 1
ATOM 757 N N . LEU A 1 91 ? 8.575 1.434 -4.964 1.00 88.38 91 LEU A N 1
ATOM 758 C CA . LEU A 1 91 ? 8.570 -0.017 -4.762 1.00 88.38 91 LEU A CA 1
ATOM 759 C C . LEU A 1 91 ? 9.880 -0.665 -5.234 1.00 88.38 91 LEU A C 1
ATOM 761 O O . LEU A 1 91 ? 9.915 -1.328 -6.276 1.00 88.38 91 LEU A O 1
ATOM 765 N N . ASN A 1 92 ? 10.978 -0.429 -4.516 1.00 84.31 92 ASN A N 1
ATOM 766 C CA . ASN A 1 92 ? 12.321 -0.896 -4.881 1.00 84.31 92 ASN A CA 1
ATOM 767 C C . ASN A 1 92 ? 12.961 -1.862 -3.876 1.00 84.31 92 ASN A C 1
ATOM 769 O O . ASN A 1 92 ? 14.085 -2.314 -4.102 1.00 84.31 92 ASN A O 1
ATOM 773 N N . THR A 1 93 ? 12.278 -2.176 -2.780 1.00 76.31 93 THR A N 1
ATOM 774 C CA . THR A 1 93 ? 12.773 -3.095 -1.758 1.00 76.31 93 THR A CA 1
ATOM 775 C C . THR A 1 93 ? 12.263 -4.512 -1.999 1.00 76.31 93 THR A C 1
ATOM 777 O O . THR A 1 93 ? 11.354 -4.772 -2.790 1.00 76.31 93 THR A O 1
ATOM 780 N N . LEU A 1 94 ? 12.863 -5.459 -1.287 1.00 69.06 94 LEU A N 1
ATOM 781 C CA . LEU A 1 94 ? 12.285 -6.787 -1.134 1.00 69.06 94 LEU A CA 1
ATOM 782 C C . LEU A 1 94 ? 10.943 -6.663 -0.427 1.00 69.06 94 LEU A C 1
ATOM 784 O O . LEU A 1 94 ? 10.828 -5.861 0.497 1.00 69.06 94 LEU A O 1
ATOM 788 N N . PHE A 1 95 ? 9.960 -7.455 -0.848 1.00 80.56 95 PHE A N 1
ATOM 789 C CA . PHE A 1 95 ? 8.610 -7.455 -0.283 1.00 80.56 95 PHE A CA 1
ATOM 790 C C . PHE A 1 95 ? 7.748 -6.243 -0.660 1.00 80.56 95 PHE A C 1
ATOM 792 O O . PHE A 1 95 ? 6.585 -6.156 -0.266 1.00 80.56 95 PHE A O 1
ATOM 799 N N . SER A 1 96 ? 8.282 -5.336 -1.491 1.00 87.81 96 SER A N 1
ATOM 800 C CA . SER A 1 96 ? 7.531 -4.213 -2.064 1.00 87.81 96 SER A CA 1
ATOM 801 C C . SER A 1 96 ? 6.297 -4.670 -2.850 1.00 87.81 96 SER A C 1
ATOM 803 O O . SER A 1 96 ? 5.311 -3.940 -2.902 1.00 87.81 96 SER A O 1
ATOM 805 N N . VAL A 1 97 ? 6.334 -5.855 -3.476 1.00 91.31 97 VAL A N 1
ATOM 806 C CA . VAL A 1 97 ? 5.186 -6.375 -4.237 1.00 91.31 97 VAL A CA 1
ATOM 807 C C . VAL A 1 97 ? 4.086 -6.802 -3.270 1.00 91.31 97 VAL A C 1
ATOM 809 O O . VAL A 1 97 ? 2.951 -6.365 -3.415 1.00 91.31 97 VAL A O 1
ATOM 812 N N . SER A 1 98 ? 4.429 -7.565 -2.233 1.00 93.25 98 SER A N 1
ATOM 813 C CA . SER A 1 98 ? 3.510 -7.987 -1.167 1.00 93.25 98 SER A CA 1
ATOM 814 C C . SER A 1 98 ? 2.847 -6.802 -0.471 1.00 93.25 98 SER A C 1
ATOM 816 O O . SER A 1 98 ? 1.628 -6.792 -0.305 1.00 93.25 98 SER A O 1
ATOM 818 N N . GLU A 1 99 ? 3.643 -5.794 -0.095 1.00 93.94 99 GLU A N 1
ATOM 819 C CA . GLU A 1 99 ? 3.160 -4.570 0.553 1.00 93.94 99 GLU A CA 1
ATOM 820 C C . GLU A 1 99 ? 2.158 -3.838 -0.331 1.00 93.94 99 GLU A C 1
ATOM 822 O O . GLU A 1 99 ? 1.062 -3.507 0.117 1.00 93.94 99 GLU A O 1
ATOM 827 N N . ALA A 1 100 ? 2.505 -3.641 -1.600 1.00 95.31 100 ALA A N 1
ATOM 828 C CA . ALA A 1 100 ? 1.647 -2.943 -2.535 1.00 95.31 100 ALA A CA 1
ATOM 829 C C . ALA A 1 100 ? 0.360 -3.718 -2.834 1.00 95.31 100 ALA A C 1
ATOM 831 O O . ALA A 1 100 ? -0.713 -3.132 -2.768 1.00 95.31 100 ALA A O 1
ATOM 832 N N . VAL A 1 101 ? 0.434 -5.026 -3.107 1.00 96.44 101 VAL A N 1
ATOM 833 C CA . VAL A 1 101 ? -0.752 -5.863 -3.364 1.00 96.44 101 VAL A CA 1
ATOM 834 C C . VAL A 1 101 ? -1.716 -5.805 -2.181 1.00 96.44 101 VAL A C 1
ATOM 836 O O . VAL A 1 101 ? -2.905 -5.540 -2.361 1.00 96.44 101 VAL A O 1
ATOM 839 N N . MET A 1 102 ? -1.198 -5.990 -0.964 1.00 96.94 102 MET A N 1
ATOM 840 C CA . MET A 1 102 ? -1.994 -5.928 0.260 1.00 96.94 102 MET A CA 1
ATOM 841 C C . MET A 1 102 ? -2.606 -4.546 0.469 1.00 96.94 102 MET A C 1
ATOM 843 O O . MET A 1 102 ? -3.789 -4.434 0.787 1.00 96.94 102 MET A O 1
ATOM 847 N N . TYR A 1 103 ? -1.816 -3.494 0.262 1.00 97.31 103 TYR A N 1
ATOM 848 C CA . TYR A 1 103 ? -2.280 -2.122 0.372 1.00 97.31 103 TYR A CA 1
ATOM 849 C C . TYR A 1 103 ? -3.413 -1.818 -0.612 1.00 97.31 103 TYR A C 1
ATOM 851 O O . TYR A 1 103 ? -4.463 -1.349 -0.182 1.00 97.31 103 TYR A O 1
ATOM 859 N N . MET A 1 104 ? -3.250 -2.150 -1.898 1.00 97.75 104 MET A N 1
ATOM 860 C CA . MET A 1 104 ? -4.267 -1.900 -2.924 1.00 97.75 104 MET A CA 1
ATOM 861 C C . MET A 1 104 ? -5.582 -2.626 -2.612 1.00 97.75 104 MET A C 1
ATOM 863 O O . MET A 1 104 ? -6.654 -2.039 -2.694 1.00 97.75 104 MET A O 1
ATOM 867 N N . GLN A 1 105 ? -5.520 -3.884 -2.183 1.00 97.94 105 GLN A N 1
ATOM 868 C CA . GLN A 1 105 ? -6.727 -4.627 -1.813 1.00 97.94 105 GLN A CA 1
ATOM 869 C C . GLN A 1 105 ? -7.418 -4.054 -0.572 1.00 97.94 105 GLN A C 1
ATOM 871 O O . GLN A 1 105 ? -8.641 -4.095 -0.463 1.00 97.94 105 GLN A O 1
ATOM 876 N N . LEU A 1 106 ? -6.654 -3.521 0.383 1.00 97.25 106 LEU A N 1
ATOM 877 C CA . LEU A 1 106 ? -7.225 -2.896 1.572 1.00 97.25 106 LEU A CA 1
ATOM 878 C C . LEU A 1 106 ? -7.768 -1.491 1.310 1.00 97.25 106 LEU A C 1
ATOM 880 O O . LEU A 1 106 ? -8.676 -1.078 2.028 1.00 97.25 106 LEU A O 1
ATOM 884 N N . VAL A 1 107 ? -7.269 -0.787 0.290 1.00 97.44 107 VAL A N 1
ATOM 885 C CA . VAL A 1 107 ? -7.912 0.431 -0.226 1.00 97.44 107 VAL A CA 1
ATOM 886 C C . VAL A 1 107 ? -9.326 0.095 -0.704 1.00 97.44 107 VAL A C 1
ATOM 888 O O . VAL A 1 107 ? -10.265 0.723 -0.229 1.00 97.44 107 VAL A O 1
ATOM 891 N N . ASP A 1 108 ? -9.519 -0.980 -1.482 1.00 97.38 108 ASP A N 1
ATOM 892 C CA . ASP A 1 108 ? -10.872 -1.396 -1.897 1.00 97.38 108 ASP A CA 1
ATOM 893 C C . ASP A 1 108 ? -11.790 -1.659 -0.687 1.00 97.38 108 ASP A C 1
ATOM 895 O O . ASP A 1 108 ? -12.956 -1.270 -0.665 1.00 97.38 108 ASP A O 1
ATOM 899 N N . ARG A 1 109 ? -11.271 -2.319 0.359 1.00 95.69 109 ARG A N 1
ATOM 900 C CA . ARG A 1 109 ? -12.031 -2.596 1.595 1.00 95.69 109 ARG A CA 1
ATOM 901 C C . ARG A 1 109 ? -12.373 -1.321 2.362 1.00 95.69 109 ARG A C 1
ATOM 903 O O . ARG A 1 109 ? -13.434 -1.252 2.986 1.00 95.69 109 ARG A O 1
ATOM 910 N N . LEU A 1 110 ? -11.470 -0.344 2.345 1.00 94.81 110 LEU A N 1
ATOM 911 C CA . LEU A 1 110 ? -11.672 0.953 2.975 1.00 94.81 110 LEU A CA 1
ATOM 912 C C . LEU A 1 110 ? -12.782 1.727 2.267 1.00 94.81 110 LEU A C 1
ATOM 914 O O . LEU A 1 110 ? -13.700 2.199 2.936 1.00 94.81 110 LEU A O 1
ATOM 918 N N . ASP A 1 111 ? -12.765 1.747 0.939 1.00 94.75 111 ASP A N 1
ATOM 919 C CA . ASP A 1 111 ? -13.783 2.416 0.124 1.00 94.75 111 ASP A CA 1
ATOM 920 C C . ASP A 1 111 ? -15.162 1.770 0.258 1.00 94.75 111 ASP A C 1
ATOM 922 O O . ASP A 1 111 ? -16.186 2.452 0.239 1.00 94.75 111 ASP A O 1
ATOM 926 N N . LEU A 1 112 ? -15.198 0.450 0.456 1.00 93.44 112 LEU A N 1
ATOM 927 C CA . LEU A 1 112 ? -16.418 -0.300 0.761 1.00 93.44 112 LEU A CA 1
ATOM 928 C C . LEU A 1 112 ? -16.931 -0.076 2.196 1.00 93.44 112 LEU A C 1
ATOM 930 O O . LEU A 1 112 ? -17.951 -0.654 2.574 1.00 93.44 112 LEU A O 1
ATOM 934 N N . GLY A 1 113 ? -16.241 0.726 3.013 1.00 91.06 113 GLY A N 1
ATOM 935 C CA . GLY A 1 113 ? -16.643 1.026 4.387 1.00 91.06 113 GLY A CA 1
ATOM 936 C C . GLY A 1 113 ? -16.540 -0.174 5.333 1.00 91.06 113 GLY A C 1
ATOM 937 O O . GLY A 1 113 ? -17.248 -0.231 6.335 1.00 91.06 113 GLY A O 1
ATOM 938 N N . MET A 1 114 ? -15.681 -1.153 5.027 1.00 91.06 114 MET A N 1
ATOM 939 C CA . MET A 1 114 ? -15.581 -2.400 5.800 1.00 91.06 114 MET A CA 1
ATOM 940 C C . MET A 1 114 ? -14.793 -2.259 7.110 1.00 91.06 114 MET A C 1
ATOM 942 O O . MET A 1 114 ? -14.755 -3.192 7.912 1.00 91.06 114 MET A O 1
ATOM 946 N N . PHE A 1 115 ? -14.148 -1.116 7.342 1.00 88.88 115 PHE A N 1
ATOM 947 C CA . PHE A 1 115 ? -13.462 -0.826 8.599 1.00 88.88 115 PHE A CA 1
ATOM 948 C C . PHE A 1 115 ? -14.492 -0.384 9.647 1.00 88.88 115 PHE A C 1
ATOM 950 O O . PHE A 1 115 ? -15.308 0.497 9.385 1.00 88.88 115 PHE A O 1
ATOM 957 N N . GLN A 1 116 ? -14.496 -1.027 10.822 1.00 71.75 116 GLN A N 1
ATOM 958 C CA . GLN A 1 116 ? -15.560 -0.833 11.811 1.00 71.75 116 GLN A CA 1
ATOM 959 C C . GLN A 1 116 ? -15.671 0.613 12.314 1.00 71.75 116 GLN A C 1
ATOM 961 O O . GLN A 1 116 ? -14.682 1.257 12.666 1.00 71.75 116 GLN A O 1
ATOM 966 N N . VAL A 1 117 ? -16.922 1.068 12.428 1.00 50.31 117 VAL A N 1
ATOM 967 C CA . VAL A 1 117 ? -17.332 2.355 13.001 1.00 50.31 117 VAL A CA 1
ATOM 968 C C . VAL A 1 117 ? -16.932 2.402 14.481 1.00 50.31 117 VAL A C 1
ATOM 970 O O . VAL A 1 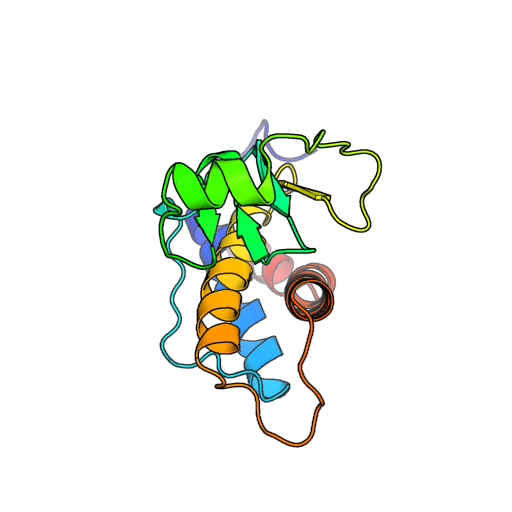117 ? -17.556 1.760 15.322 1.00 50.31 117 VAL A O 1
ATOM 973 N N . GLY A 1 118 ? -15.867 3.140 14.802 1.00 53.97 118 GLY A N 1
ATOM 974 C CA . GLY A 1 118 ? -15.349 3.290 16.172 1.00 53.97 118 GLY A CA 1
ATOM 975 C C . GLY A 1 118 ? -13.877 3.702 16.217 1.00 53.97 118 GLY A C 1
ATOM 976 O O . GLY A 1 118 ? -13.476 4.495 17.066 1.00 53.97 118 GLY A O 1
ATOM 977 N N . ALA A 1 119 ? -13.095 3.263 15.232 1.00 56.50 119 ALA A N 1
ATOM 978 C CA . ALA A 1 119 ? -11.947 4.022 14.759 1.00 56.50 119 ALA A CA 1
ATOM 979 C C . ALA A 1 119 ? -12.501 5.008 13.721 1.00 56.50 119 ALA A C 1
ATOM 981 O O . ALA A 1 119 ? -13.243 4.588 12.838 1.00 56.50 119 ALA A O 1
ATOM 982 N N . GLY A 1 120 ? -12.250 6.314 13.841 1.00 60.62 120 GLY A N 1
ATOM 983 C CA . GLY A 1 120 ? -12.686 7.276 12.815 1.00 60.62 120 GLY A CA 1
ATOM 984 C C . GLY A 1 120 ? -12.202 6.882 11.410 1.00 60.62 120 GLY A C 1
ATOM 985 O O . GLY A 1 120 ? -11.338 6.016 11.290 1.00 60.62 120 GLY A O 1
ATOM 986 N N . ASN A 1 121 ? -12.736 7.519 10.358 1.00 71.94 121 ASN A N 1
ATOM 987 C CA . ASN A 1 121 ? -12.314 7.266 8.972 1.00 71.94 121 ASN A CA 1
ATOM 988 C C . ASN A 1 121 ? -10.781 7.216 8.886 1.00 71.94 121 ASN A C 1
ATOM 990 O O . ASN A 1 121 ? -10.109 8.232 9.086 1.00 71.94 121 ASN A O 1
ATOM 994 N N . ILE A 1 122 ? -10.228 6.026 8.638 1.00 88.50 122 ILE A N 1
ATOM 995 C CA . ILE A 1 122 ? -8.785 5.870 8.490 1.00 88.50 122 ILE A CA 1
ATOM 996 C C . ILE A 1 122 ? -8.374 6.479 7.151 1.00 88.50 122 ILE A C 1
ATOM 998 O O . ILE A 1 122 ? -9.061 6.316 6.146 1.00 88.50 122 ILE A O 1
ATOM 1002 N N . SER A 1 123 ? -7.259 7.204 7.128 1.00 93.69 123 SER A N 1
ATOM 1003 C CA . SER A 1 123 ? -6.702 7.690 5.868 1.00 93.69 123 SER A CA 1
ATOM 1004 C C . SER A 1 123 ? -5.953 6.571 5.147 1.00 93.69 123 SER A C 1
ATOM 1006 O O . SER A 1 123 ? -5.431 5.648 5.778 1.00 93.69 123 SER A O 1
ATOM 1008 N N . TYR A 1 124 ? -5.801 6.693 3.829 1.00 96.94 124 TYR A N 1
ATOM 1009 C CA . TYR A 1 124 ? -4.947 5.802 3.040 1.00 96.94 124 TYR A CA 1
ATOM 1010 C C . TYR A 1 124 ? -3.495 5.777 3.543 1.00 96.94 124 TYR A C 1
ATOM 1012 O O . TYR A 1 124 ? -2.825 4.747 3.472 1.00 96.94 124 TYR A O 1
ATOM 1020 N N . GLN A 1 125 ? -3.011 6.883 4.109 1.00 96.06 125 GLN A N 1
ATOM 1021 C CA . GLN A 1 125 ? -1.684 6.960 4.711 1.00 96.06 125 GLN A CA 1
ATOM 1022 C C . GLN A 1 125 ? -1.597 6.166 6.022 1.00 96.06 125 GLN A C 1
ATOM 1024 O O . GLN A 1 125 ? -0.607 5.466 6.248 1.00 96.06 125 GLN A O 1
ATOM 1029 N N . ALA A 1 126 ? -2.630 6.234 6.868 1.00 94.38 126 ALA A N 1
ATOM 1030 C CA . ALA A 1 126 ? -2.713 5.417 8.077 1.00 94.38 126 ALA A CA 1
ATOM 1031 C C . ALA A 1 126 ? -2.816 3.926 7.727 1.00 94.38 126 ALA A C 1
ATOM 1033 O O . ALA A 1 126 ? -2.107 3.110 8.317 1.00 94.38 126 ALA A O 1
ATOM 1034 N N . LEU A 1 127 ? -3.619 3.590 6.712 1.00 95.81 127 LEU A N 1
ATOM 1035 C CA . LEU A 1 127 ? -3.738 2.232 6.193 1.00 95.81 127 LEU A CA 1
ATOM 1036 C C . LEU A 1 127 ? -2.385 1.688 5.712 1.00 95.81 127 LEU A C 1
ATOM 1038 O O . LEU A 1 127 ? -1.998 0.584 6.092 1.00 95.81 127 LEU A O 1
ATOM 1042 N N . TYR A 1 128 ? -1.624 2.480 4.950 1.00 95.88 128 TYR A N 1
ATOM 1043 C CA . TYR A 1 128 ? -0.273 2.099 4.534 1.00 95.88 128 TYR A CA 1
ATOM 1044 C C . TYR A 1 128 ? 0.633 1.823 5.742 1.00 95.88 128 TYR A C 1
ATOM 1046 O O . TYR A 1 128 ? 1.348 0.824 5.772 1.00 95.88 128 TYR A O 1
ATOM 1054 N N . GLY A 1 129 ? 0.572 2.670 6.774 1.00 94.50 129 GLY A N 1
ATOM 1055 C CA . GLY A 1 129 ? 1.330 2.466 8.010 1.00 94.50 129 GLY A CA 1
ATOM 1056 C C . GLY A 1 129 ? 0.996 1.146 8.716 1.00 94.50 129 GLY A C 1
ATOM 1057 O O . GLY A 1 129 ? 1.897 0.486 9.237 1.00 94.50 129 GLY A O 1
ATOM 1058 N N . MET A 1 130 ? -0.273 0.726 8.702 1.00 94.12 130 MET A N 1
ATOM 1059 C CA . MET A 1 130 ? -0.697 -0.569 9.251 1.00 94.12 130 MET A CA 1
ATOM 1060 C C . MET A 1 130 ? -0.109 -1.738 8.455 1.00 94.12 130 MET A C 1
ATOM 1062 O O . MET A 1 130 ? 0.480 -2.642 9.051 1.00 94.12 130 MET A O 1
ATOM 1066 N N . VAL A 1 131 ? -0.211 -1.689 7.123 1.00 94.62 131 VAL A N 1
ATOM 1067 C CA . VAL A 1 131 ? 0.330 -2.716 6.215 1.00 94.62 131 VAL A CA 1
ATOM 1068 C C . VAL A 1 131 ? 1.846 -2.837 6.372 1.00 94.62 131 VAL A C 1
ATOM 1070 O O . VAL A 1 131 ? 2.361 -3.926 6.631 1.00 94.62 131 VAL A O 1
ATOM 1073 N N . SER A 1 132 ? 2.559 -1.711 6.311 1.00 92.44 132 SER A N 1
ATOM 1074 C CA . SER A 1 132 ? 4.019 -1.686 6.409 1.00 92.44 132 SER A CA 1
ATOM 1075 C C . SER A 1 132 ? 4.507 -2.243 7.751 1.00 92.44 132 SER A C 1
ATOM 1077 O O . SER A 1 132 ? 5.432 -3.055 7.814 1.00 92.44 132 SER A O 1
ATOM 1079 N N . LYS A 1 133 ? 3.817 -1.911 8.852 1.00 91.44 133 LYS A N 1
ATOM 1080 C CA . LYS A 1 133 ? 4.123 -2.451 10.185 1.00 91.44 133 LYS A CA 1
ATOM 1081 C C . LYS A 1 133 ? 3.865 -3.959 10.289 1.00 91.44 133 LYS A C 1
ATOM 1083 O O . LYS A 1 133 ? 4.627 -4.650 10.971 1.00 91.44 133 LYS A O 1
ATOM 1088 N N . ALA A 1 134 ? 2.812 -4.468 9.651 1.00 90.62 134 ALA A N 1
ATOM 1089 C CA . ALA A 1 134 ? 2.495 -5.896 9.641 1.00 90.62 134 ALA A CA 1
ATOM 1090 C C . ALA A 1 134 ? 3.568 -6.715 8.902 1.00 90.62 134 ALA A C 1
ATOM 1092 O O . ALA A 1 134 ? 4.040 -7.736 9.412 1.00 90.62 134 ALA A O 1
ATOM 1093 N N . LEU A 1 135 ? 4.029 -6.224 7.751 1.00 86.12 135 LEU A N 1
ATOM 1094 C CA . LEU A 1 135 ? 5.102 -6.866 6.988 1.00 86.12 135 LEU A CA 1
ATOM 1095 C C . LEU A 1 135 ? 6.470 -6.709 7.662 1.00 86.12 135 LEU A C 1
ATOM 1097 O O . LEU A 1 135 ? 7.245 -7.661 7.724 1.00 86.12 135 LEU A O 1
ATOM 1101 N N . TYR A 1 136 ? 6.758 -5.566 8.287 1.00 81.12 136 TYR A N 1
ATOM 1102 C CA . TYR A 1 136 ? 8.010 -5.388 9.027 1.00 81.12 136 TYR A CA 1
ATOM 1103 C C . TYR A 1 136 ? 8.166 -6.386 10.187 1.00 81.12 136 TYR A C 1
ATOM 1105 O O . TYR A 1 136 ? 9.237 -6.972 10.355 1.00 81.12 136 TYR A O 1
ATOM 1113 N N . ARG A 1 137 ? 7.099 -6.644 10.961 1.00 69.25 137 ARG A N 1
ATOM 1114 C CA . ARG A 1 137 ? 7.117 -7.671 12.026 1.00 69.25 137 ARG A CA 1
ATOM 1115 C C . ARG A 1 137 ? 7.439 -9.055 11.477 1.00 69.25 137 ARG A C 1
ATOM 1117 O O . ARG A 1 137 ? 8.254 -9.768 12.053 1.00 69.25 137 ARG A O 1
ATOM 1124 N N . THR A 1 138 ? 6.874 -9.382 10.322 1.00 63.75 138 THR A N 1
ATOM 1125 C CA . THR A 1 138 ? 7.136 -10.629 9.599 1.00 63.75 138 THR A CA 1
ATOM 1126 C C . THR A 1 138 ? 8.622 -10.784 9.225 1.00 63.75 138 THR A C 1
ATOM 1128 O O . THR A 1 138 ? 9.175 -11.882 9.318 1.00 63.75 138 THR A O 1
ATOM 1131 N N . HIS A 1 139 ? 9.304 -9.688 8.870 1.00 62.78 139 HIS A N 1
ATOM 1132 C CA . HIS A 1 139 ? 10.739 -9.688 8.555 1.00 62.78 139 HIS A CA 1
ATOM 1133 C C . HIS A 1 139 ? 11.651 -9.744 9.786 1.00 62.78 139 HIS A C 1
ATOM 1135 O O . HIS A 1 139 ? 12.685 -10.418 9.749 1.00 62.78 139 HIS A O 1
ATOM 1141 N N . VAL A 1 140 ? 11.296 -9.036 10.862 1.00 54.88 140 VAL A N 1
ATOM 1142 C CA . VAL A 1 140 ? 12.130 -8.919 12.071 1.00 54.88 140 VAL A CA 1
ATOM 1143 C C . VAL A 1 140 ? 11.986 -10.118 13.004 1.00 54.88 140 VAL A C 1
ATOM 1145 O O . VAL A 1 140 ? 12.977 -10.529 13.600 1.00 54.88 140 VAL A O 1
ATOM 1148 N N . GLU A 1 141 ? 10.809 -10.742 13.089 1.00 55.19 141 GLU A N 1
ATOM 1149 C CA . GLU A 1 141 ? 10.595 -11.924 13.941 1.00 55.19 141 GLU A CA 1
ATOM 1150 C C . GLU A 1 141 ? 11.294 -13.195 13.428 1.00 55.19 141 GLU A C 1
ATOM 1152 O O . GLU A 1 141 ? 11.184 -14.252 14.041 1.00 55.19 141 GLU A O 1
ATOM 1157 N N . GLY A 1 142 ? 12.030 -13.132 12.313 1.00 53.41 142 GLY A N 1
ATOM 1158 C CA . GLY A 1 142 ? 12.871 -14.240 11.863 1.00 53.41 142 GLY A CA 1
ATOM 1159 C C . GLY A 1 142 ? 12.106 -15.467 11.359 1.00 53.41 142 GLY A C 1
ATOM 1160 O O . GLY A 1 142 ? 12.754 -16.440 10.997 1.00 53.41 142 GLY A O 1
ATOM 1161 N N . LYS A 1 143 ? 10.769 -15.428 11.262 1.00 58.56 143 LYS A N 1
ATOM 1162 C CA . LYS A 1 143 ? 9.944 -16.546 10.759 1.00 58.56 143 LYS A CA 1
ATOM 1163 C C . LYS A 1 143 ? 10.330 -16.948 9.333 1.00 58.56 143 LYS A C 1
ATOM 1165 O O . LYS A 1 143 ? 10.620 -18.112 9.092 1.00 58.56 143 LYS A O 1
ATOM 1170 N N . LEU A 1 144 ? 10.480 -15.971 8.432 1.00 59.47 144 LEU A N 1
ATOM 1171 C CA . LEU A 1 144 ? 10.990 -16.215 7.074 1.00 59.47 144 LEU A CA 1
ATOM 1172 C C . LEU A 1 144 ? 12.433 -16.739 7.081 1.00 59.47 144 LEU A C 1
ATOM 1174 O O . LEU A 1 144 ? 12.748 -17.667 6.351 1.00 59.47 144 LEU A O 1
ATOM 1178 N N . LYS A 1 145 ? 13.311 -16.190 7.932 1.00 55.56 145 LYS A N 1
ATOM 1179 C CA . LYS A 1 145 ? 14.711 -16.644 8.036 1.00 55.56 145 LYS A CA 1
ATOM 1180 C C . LYS A 1 145 ? 14.845 -18.059 8.607 1.00 55.56 145 LYS A C 1
ATOM 1182 O O . LYS A 1 145 ? 15.760 -18.769 8.213 1.00 55.56 145 LYS A O 1
ATOM 1187 N N . ALA A 1 146 ? 13.953 -18.466 9.506 1.00 57.38 146 ALA A N 1
ATOM 1188 C CA . ALA A 1 146 ? 13.938 -19.801 10.092 1.00 57.38 146 ALA A CA 1
ATOM 1189 C C . ALA A 1 146 ? 13.445 -20.860 9.093 1.00 57.38 146 ALA A C 1
ATOM 1191 O O . ALA A 1 146 ? 14.012 -21.948 9.047 1.00 57.38 146 ALA A O 1
ATOM 1192 N N . GLU A 1 147 ? 12.454 -20.532 8.254 1.00 58.78 147 GLU A N 1
ATOM 1193 C CA . GLU A 1 147 ? 12.010 -21.416 7.164 1.00 58.78 147 GLU A CA 1
ATOM 1194 C C . GLU A 1 147 ? 13.082 -21.577 6.069 1.00 58.78 147 GLU A C 1
ATOM 1196 O O . GLU A 1 147 ? 13.206 -22.655 5.495 1.00 58.78 147 GLU A O 1
ATOM 1201 N N . ILE A 1 148 ? 13.912 -20.551 5.837 1.00 53.81 148 ILE A N 1
ATOM 1202 C CA . ILE A 1 148 ? 15.033 -20.584 4.877 1.00 53.81 148 ILE A CA 1
ATOM 1203 C C . ILE A 1 148 ? 16.124 -21.601 5.266 1.00 53.81 148 ILE A C 1
ATOM 1205 O O . ILE A 1 148 ? 16.814 -22.102 4.388 1.00 53.81 148 ILE A O 1
ATOM 1209 N N . ILE A 1 149 ? 16.296 -21.934 6.552 1.00 51.28 149 ILE A N 1
ATOM 1210 C CA . ILE A 1 149 ? 17.361 -22.853 7.014 1.00 51.28 149 ILE A CA 1
ATOM 1211 C C . ILE A 1 149 ? 16.965 -24.335 6.853 1.00 51.28 149 ILE A C 1
ATOM 1213 O O . ILE A 1 149 ? 17.815 -25.216 6.966 1.00 51.28 149 ILE A O 1
ATOM 1217 N N . GLN A 1 150 ? 15.690 -24.635 6.592 1.00 45.62 150 GLN A N 1
ATOM 1218 C CA . GLN A 1 150 ? 15.183 -26.013 6.516 1.00 45.62 150 GLN A CA 1
ATOM 1219 C C . GLN A 1 150 ? 15.095 -26.581 5.087 1.00 45.62 150 GLN A C 1
ATOM 1221 O O . GLN A 1 150 ? 14.554 -27.675 4.921 1.00 45.62 150 GLN A O 1
ATOM 1226 N N . TRP A 1 151 ? 15.628 -25.873 4.084 1.00 41.53 151 TRP A N 1
ATOM 1227 C CA . TRP A 1 151 ? 15.676 -26.296 2.679 1.00 41.53 151 TRP A CA 1
ATOM 1228 C C . TRP A 1 151 ? 17.106 -26.345 2.144 1.00 41.53 151 TRP A C 1
ATOM 1230 O O . TRP A 1 151 ? 17.869 -25.390 2.411 1.00 41.53 151 TRP A O 1
#

Organism: Gonium pectorale (NCBI:txid33097)

InterPro domains:
  IPR008380 HAD-superfamily hydrolase, subfamily IG, 5'-nucleotidase [PF05761] (1-150)
  IPR008380 HAD-superfamily hydrolase, subfamily IG, 5'-nucleotidase [PTHR12103] (1-150)
  IPR036412 HAD-like superfamily [SSF56784] (1-149)

pLDDT: mean 85.03, std 15.18, range [41.53, 97.94]

Foldseek 3Di:
DPPPPDDDPLLVLLQVLLVQLLVLVVVVVQPSPPDHDDLVQDDAFWKAFLQQCATLVQCDRQSHHDDPVRCCVVPVPPDDDVVPVLTMDHRHDRSSSSLSNSLSNSSVCLVVVVRDDPPPNQGSSNSSVSSVVSSVCVVVVCPSVVVVVVD

Sequence (151 aa):
MDYTLIHYDVNAWEGRAYEYGLETLRQQGVPVDGLRFDPDLVIRGLIMDKEYGNLIKRAMHGTRMLSWQEIRELYGREVVNLRNEGRWVFLNTLFSVSEAVMYMQLVDRLDLGMFQVGAGNISYQALYGMVSKALYRTHVEGKLKAEIIQW

Radius of gyration: 16.0 Å; chains: 1; bounding box: 42×46×34 Å

Secondary structure (DSSP, 8-state):
--SSS----HHHHHHHHHHHHHHHHHTTT---TT----GGG--TT-EEETTTTEEGGGTEETTEEPPHHHHHHHHTT----TT-TTTEEE--STTHHHHHHHHHHHHHHHHTT-S-BTB----HHHHHHHHHHHHHHHHHTSHHHHHHTT-